Protein AF-A0A963E468-F1 (afdb_monomer)

Nearest PDB structures (foldseek):
  8b4h-assembly1_A  TM=4.607E-01  e=9.904E-02  Geobacillus stearothermophilus

pLDDT: mean 85.46, std 12.03, range [43.12, 97.88]

Secondary structure (DSSP, 8-state):
--HHHHHHTT--HHHHHHHHT--HHHHHHHHHHHHTT---GGGGSPPGGGGGHHHHHHHHHHS-TTS---HHHHHHHHHHHH---S-HHHHHHHHHHHSPPPP--------PPTTSS------

Structure (mmCIF, N/CA/C/O backbone):
data_AF-A0A963E468-F1
#
_entry.id   AF-A0A963E468-F1
#
loop_
_atom_site.group_PDB
_atom_site.id
_atom_site.type_symbol
_atom_site.label_atom_id
_atom_site.label_alt_id
_atom_site.label_comp_id
_atom_site.label_asym_id
_atom_site.label_entity_id
_atom_site.label_seq_id
_atom_site.pdbx_PDB_ins_code
_atom_site.Cartn_x
_atom_site.Cartn_y
_atom_site.Cartn_z
_atom_site.occupancy
_atom_site.B_iso_or_equiv
_atom_site.auth_seq_id
_atom_site.auth_comp_id
_atom_site.auth_asym_id
_atom_site.auth_atom_id
_atom_site.pdbx_PDB_model_num
ATOM 1 N N . MET A 1 1 ? -23.116 6.748 9.582 1.00 78.69 1 MET A N 1
ATOM 2 C CA . MET A 1 1 ? -22.447 6.645 10.905 1.00 78.69 1 MET A CA 1
ATOM 3 C C . MET A 1 1 ? -21.901 5.232 11.066 1.00 78.69 1 MET A C 1
ATOM 5 O O . MET A 1 1 ? -22.564 4.313 10.610 1.00 78.69 1 MET A O 1
ATOM 9 N N . THR A 1 2 ? -20.725 5.039 11.669 1.00 93.50 2 THR A N 1
ATOM 10 C CA . THR A 1 2 ? -20.126 3.704 11.891 1.00 93.50 2 THR A CA 1
ATOM 11 C C . THR A 1 2 ? -20.233 3.275 13.357 1.00 93.50 2 THR A C 1
ATOM 13 O O . THR A 1 2 ? -20.378 4.124 14.237 1.00 93.50 2 THR A O 1
ATOM 16 N N . ILE A 1 3 ? -20.111 1.967 13.632 1.00 93.81 3 ILE A N 1
ATOM 17 C CA . ILE A 1 3 ? -20.076 1.421 15.004 1.00 93.81 3 ILE A CA 1
ATOM 18 C C . ILE A 1 3 ? -18.995 2.124 15.838 1.00 93.81 3 ILE A C 1
ATOM 20 O O . ILE A 1 3 ? -19.284 2.606 16.929 1.00 93.81 3 ILE A O 1
ATOM 24 N N . THR A 1 4 ? -17.777 2.263 15.303 1.00 92.38 4 THR A N 1
ATOM 25 C CA . THR A 1 4 ? -16.650 2.912 15.993 1.00 92.38 4 THR A CA 1
ATOM 26 C C . THR A 1 4 ? -16.944 4.372 16.338 1.00 92.38 4 THR A C 1
ATOM 28 O O . THR A 1 4 ? -16.655 4.814 17.446 1.00 92.38 4 THR A O 1
ATOM 31 N N . SER A 1 5 ? -17.580 5.112 15.422 1.00 94.81 5 SER A N 1
ATOM 32 C CA . SER A 1 5 ? -17.965 6.50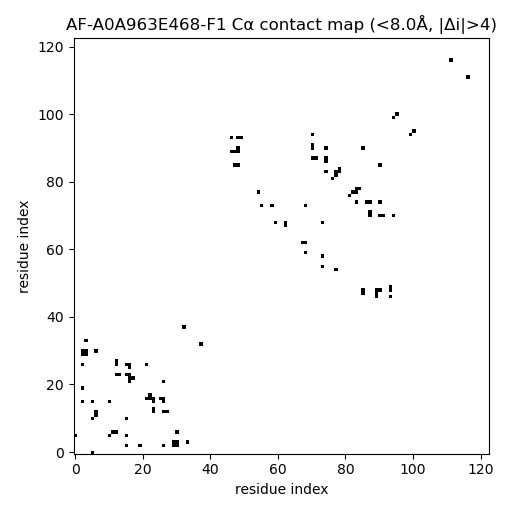8 15.663 1.00 94.81 5 SER A CA 1
ATOM 33 C C . SER A 1 5 ? -18.985 6.637 16.799 1.00 94.81 5 SER A C 1
ATOM 35 O O . SER A 1 5 ? -18.862 7.533 17.629 1.00 94.81 5 SER A O 1
ATOM 37 N N . LEU A 1 6 ? -19.968 5.735 16.877 1.00 95.62 6 LEU A N 1
ATOM 38 C CA . LEU A 1 6 ? -20.985 5.751 17.934 1.00 95.62 6 LEU A CA 1
ATOM 39 C C . LEU A 1 6 ? -20.442 5.270 19.287 1.00 95.62 6 LEU A C 1
ATOM 41 O O . LEU A 1 6 ? -20.841 5.796 20.323 1.00 95.62 6 LEU A O 1
ATOM 45 N N . ILE A 1 7 ? -19.498 4.322 19.283 1.00 93.56 7 ILE A N 1
ATOM 46 C CA . ILE A 1 7 ? -18.757 3.929 20.490 1.00 93.56 7 ILE A CA 1
ATOM 47 C C . ILE A 1 7 ? -17.989 5.133 21.046 1.00 93.56 7 ILE A C 1
ATOM 49 O O . ILE A 1 7 ? -18.089 5.410 22.238 1.00 93.56 7 ILE A O 1
ATOM 53 N N . GLY A 1 8 ? -17.278 5.879 20.191 1.00 92.62 8 GLY A N 1
ATOM 54 C CA . GLY A 1 8 ? -16.549 7.087 20.597 1.00 92.62 8 GLY A CA 1
ATOM 55 C C . GLY A 1 8 ? -17.451 8.194 21.157 1.00 92.62 8 GLY A C 1
ATOM 56 O O . GLY A 1 8 ? -17.008 8.990 21.975 1.00 92.62 8 GLY A O 1
ATOM 57 N N . LYS A 1 9 ? -18.733 8.208 20.772 1.00 94.69 9 LYS A N 1
ATOM 58 C CA . LYS A 1 9 ? -19.765 9.115 21.304 1.00 94.69 9 LYS A CA 1
ATOM 59 C C . LYS A 1 9 ? -20.422 8.620 22.602 1.00 94.69 9 LYS A C 1
ATOM 61 O O . LYS A 1 9 ? -21.340 9.267 23.092 1.00 94.69 9 LYS A O 1
ATOM 66 N N . GLY A 1 10 ? -20.005 7.474 23.145 1.00 93.88 10 GLY A N 1
ATOM 67 C CA . GLY A 1 10 ? -20.547 6.924 24.393 1.00 93.88 10 GLY A CA 1
ATOM 68 C C . GLY A 1 10 ? -21.921 6.254 24.265 1.00 93.88 10 GLY A C 1
ATOM 69 O O . GLY A 1 10 ? -22.566 5.985 25.277 1.00 93.88 10 GLY A O 1
ATOM 70 N N . CYS A 1 11 ? -22.395 5.958 23.050 1.00 95.69 11 CYS A N 1
ATOM 71 C CA . CYS A 1 11 ? -23.677 5.278 22.863 1.00 95.69 11 CYS A CA 1
ATOM 72 C C . CYS A 1 11 ? -23.648 3.844 23.430 1.00 95.69 11 CYS A C 1
ATOM 74 O O . CYS A 1 11 ? -22.653 3.126 23.309 1.00 95.69 11 CYS A O 1
ATOM 76 N N . SER A 1 1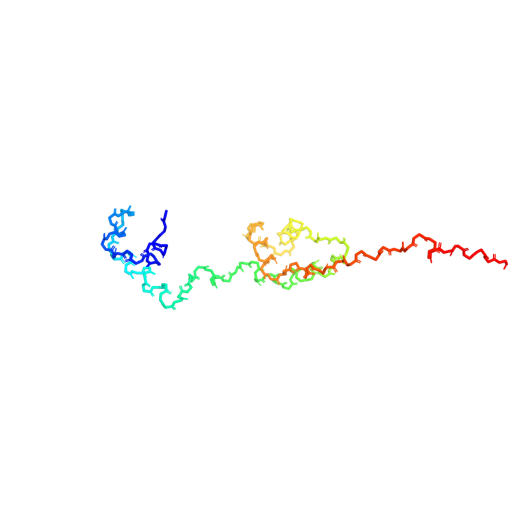2 ? -24.769 3.381 23.994 1.00 96.50 12 SER A N 1
ATOM 77 C CA . SER A 1 12 ? -24.881 2.001 24.485 1.00 96.50 12 SER A CA 1
ATOM 78 C C . SER A 1 12 ? -24.899 0.986 23.334 1.00 96.50 12 SER A C 1
ATOM 80 O O . SER A 1 12 ? -25.426 1.264 22.255 1.00 96.50 12 SER A O 1
ATOM 82 N N . ASN A 1 13 ? -24.384 -0.229 23.564 1.00 96.25 13 ASN A N 1
ATOM 83 C CA . ASN A 1 13 ? -24.317 -1.269 22.525 1.00 96.25 13 ASN A CA 1
ATOM 84 C C . ASN A 1 13 ? -25.700 -1.570 21.915 1.00 96.25 13 ASN A C 1
ATOM 86 O O . ASN A 1 13 ? -25.830 -1.692 20.699 1.00 96.25 13 ASN A O 1
ATOM 90 N N . ARG A 1 14 ? -26.742 -1.625 22.755 1.00 97.06 14 ARG A N 1
ATOM 91 C CA . ARG A 1 14 ? -28.134 -1.852 22.342 1.00 97.06 14 ARG A CA 1
ATOM 92 C C . ARG A 1 14 ? -28.685 -0.715 21.480 1.00 97.06 14 ARG A C 1
ATOM 94 O O . ARG A 1 14 ? -29.418 -0.973 20.529 1.00 97.06 14 ARG A O 1
ATOM 101 N N . HIS A 1 15 ? -28.340 0.535 21.798 1.00 97.25 15 HIS A N 1
ATOM 102 C CA . HIS A 1 15 ? -28.725 1.688 20.984 1.00 97.25 15 HIS A CA 1
ATOM 103 C C . HIS A 1 15 ? -28.050 1.638 19.608 1.00 97.25 15 HIS A C 1
ATOM 105 O O . HIS A 1 15 ? -28.729 1.775 18.596 1.00 97.25 15 HIS A O 1
ATOM 111 N N . ILE A 1 16 ? -26.744 1.354 19.563 1.00 97.44 16 ILE A N 1
ATOM 112 C CA . ILE A 1 16 ? -25.981 1.208 18.312 1.00 97.44 16 ILE A CA 1
ATOM 113 C C . ILE A 1 16 ? -26.561 0.088 17.441 1.00 97.44 16 ILE A C 1
ATOM 115 O O . ILE A 1 16 ? -26.760 0.285 16.245 1.00 97.44 16 ILE A O 1
ATOM 119 N N . ALA A 1 17 ? -26.862 -1.065 18.044 1.00 97.88 17 ALA A N 1
ATOM 120 C CA . ALA A 1 17 ? -27.438 -2.220 17.362 1.00 97.88 17 ALA A CA 1
ATOM 121 C C . ALA A 1 17 ? -28.768 -1.873 16.676 1.00 97.88 17 ALA A C 1
ATOM 123 O O . ALA A 1 17 ? -28.939 -2.133 15.488 1.00 97.88 17 ALA A O 1
ATOM 124 N N . ARG A 1 18 ? -29.677 -1.194 17.390 1.00 97.56 18 ARG A N 1
ATOM 125 C CA . ARG A 1 18 ? -30.954 -0.729 16.825 1.00 97.56 18 ARG A CA 1
ATOM 126 C C . ARG A 1 18 ? -30.766 0.343 15.756 1.00 97.56 18 ARG A C 1
ATOM 128 O O . ARG A 1 18 ? -31.411 0.276 14.719 1.00 97.56 18 ARG A O 1
ATOM 135 N N . LEU A 1 19 ? -29.889 1.318 15.988 1.00 97.25 19 LEU A N 1
ATOM 136 C CA . LEU A 1 19 ? -29.673 2.417 15.048 1.00 97.25 19 LEU A CA 1
ATOM 137 C C . LEU A 1 19 ? -29.106 1.926 13.710 1.00 97.25 19 LEU A C 1
ATOM 139 O O . LEU A 1 19 ? -29.500 2.419 12.660 1.00 97.25 19 LEU A O 1
ATOM 143 N N . LEU A 1 20 ? -28.188 0.957 13.749 1.00 97.00 20 LEU A N 1
ATOM 144 C CA . LEU A 1 20 ? -27.533 0.409 12.560 1.00 97.00 20 LEU A CA 1
ATOM 145 C C . LEU A 1 20 ? -28.199 -0.866 12.026 1.00 97.00 20 LEU A C 1
ATOM 147 O O . LEU A 1 20 ? -27.705 -1.421 11.051 1.00 97.00 20 LEU A O 1
ATOM 151 N N . GLN A 1 21 ? -29.288 -1.325 12.655 1.00 97.31 21 GLN A N 1
ATOM 152 C CA . GLN A 1 21 ? -30.000 -2.561 12.302 1.00 97.31 21 GLN A CA 1
ATOM 153 C C . GLN A 1 21 ? -29.069 -3.788 12.251 1.00 97.31 21 GLN A C 1
ATOM 155 O O . GLN A 1 21 ? -29.137 -4.622 11.353 1.00 97.31 21 GLN A O 1
ATOM 160 N N . VAL A 1 22 ? -28.176 -3.896 13.238 1.00 97.19 22 VAL A N 1
ATOM 161 C CA . VAL A 1 22 ? -27.260 -5.032 13.420 1.00 97.19 22 VAL A CA 1
ATOM 162 C C . VAL A 1 22 ? -27.512 -5.706 14.762 1.00 97.19 22 VAL A C 1
ATOM 164 O O . VAL A 1 22 ? -28.144 -5.145 15.655 1.00 97.19 22 VAL A O 1
ATOM 167 N N . THR A 1 23 ? -26.977 -6.910 14.947 1.00 97.88 23 THR A N 1
ATOM 168 C CA . THR A 1 23 ? -27.064 -7.584 16.247 1.00 97.88 23 THR A CA 1
ATOM 169 C C . THR A 1 23 ? -26.173 -6.907 17.290 1.00 97.88 23 THR A C 1
ATOM 171 O O . THR A 1 23 ? -25.119 -6.344 16.980 1.00 97.88 23 THR A O 1
ATOM 174 N N . GLU A 1 24 ? -26.542 -7.014 18.567 1.00 96.69 24 GLU A N 1
ATOM 175 C CA . GLU A 1 24 ? -25.690 -6.534 19.660 1.00 96.69 24 GLU A CA 1
ATOM 176 C C . GLU A 1 24 ? -24.335 -7.265 19.703 1.00 96.69 24 GLU A C 1
ATOM 178 O O . GLU A 1 24 ? -23.310 -6.654 20.012 1.00 96.69 24 GLU A O 1
ATOM 183 N N . GLY A 1 25 ? -24.305 -8.548 19.321 1.00 97.44 25 GLY A N 1
ATOM 184 C CA . GLY A 1 25 ? -23.076 -9.334 19.193 1.00 97.44 25 GLY A CA 1
ATOM 185 C C . GLY A 1 25 ? -22.081 -8.709 18.213 1.00 97.44 25 GLY A C 1
ATOM 186 O O . GLY A 1 25 ? -20.900 -8.584 18.539 1.00 97.44 25 GLY A O 1
ATOM 187 N N . THR A 1 26 ? -22.563 -8.216 17.068 1.00 96.38 26 THR A N 1
ATOM 188 C CA . THR A 1 26 ? -21.757 -7.467 16.089 1.00 96.38 26 THR A CA 1
ATOM 189 C C . THR A 1 26 ? -21.123 -6.228 16.725 1.00 96.38 26 THR A C 1
ATOM 191 O O . THR A 1 26 ? -19.921 -5.997 16.587 1.00 96.38 26 THR A O 1
ATOM 194 N N . VAL A 1 27 ? -21.895 -5.450 17.491 1.00 97.00 27 VAL A N 1
ATOM 195 C CA . VAL A 1 27 ? -21.384 -4.250 18.175 1.00 97.00 27 VAL A CA 1
ATOM 196 C C . VAL A 1 27 ? -20.327 -4.615 19.221 1.00 97.00 27 VAL A C 1
ATOM 198 O O . VAL A 1 27 ? -19.266 -3.990 19.267 1.00 97.00 27 VAL A O 1
ATOM 201 N N . ARG A 1 28 ? -20.568 -5.659 20.027 1.00 96.00 28 ARG A N 1
ATOM 202 C CA . ARG A 1 28 ? -19.606 -6.153 21.030 1.00 96.00 28 ARG A CA 1
ATOM 203 C C . ARG A 1 28 ? -18.308 -6.635 20.386 1.00 96.00 28 ARG A C 1
ATOM 205 O O . ARG A 1 28 ? -17.234 -6.306 20.886 1.00 96.00 28 ARG A O 1
ATOM 212 N N . TYR A 1 29 ? -18.401 -7.356 19.269 1.00 94.44 29 TYR A N 1
ATOM 213 C CA . TYR A 1 29 ? -17.247 -7.804 18.492 1.00 94.44 29 TYR A CA 1
ATOM 214 C C . TYR A 1 29 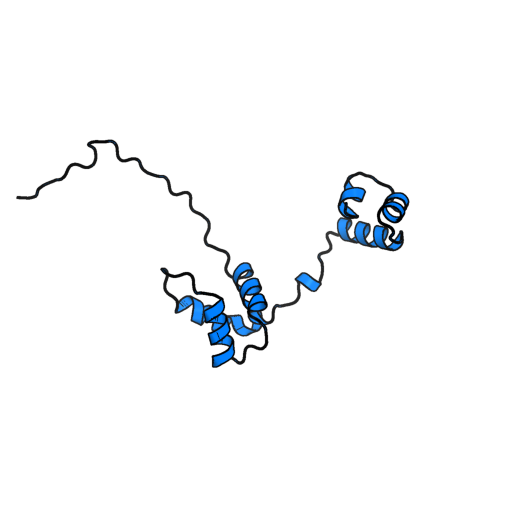? -16.379 -6.621 18.039 1.00 94.44 29 TYR A C 1
ATOM 216 O O . TYR A 1 29 ? -15.183 -6.588 18.330 1.00 94.44 29 TYR A O 1
ATOM 224 N N . HIS A 1 30 ? -16.980 -5.612 17.400 1.00 92.75 30 HIS A N 1
ATOM 225 C CA . HIS A 1 30 ? -16.248 -4.433 16.927 1.00 92.75 30 HIS A CA 1
ATOM 226 C C . HIS A 1 30 ? -15.683 -3.578 18.064 1.00 92.75 30 HIS A C 1
ATOM 228 O O . HIS A 1 30 ? -14.581 -3.043 17.933 1.00 92.75 30 HIS A O 1
ATOM 234 N N . ARG A 1 31 ? -16.394 -3.476 19.194 1.00 93.12 31 ARG A N 1
ATOM 235 C CA . ARG A 1 31 ? -15.907 -2.769 20.383 1.00 93.12 31 ARG A CA 1
ATOM 236 C C . ARG A 1 31 ? -14.668 -3.441 20.960 1.00 93.12 31 ARG A C 1
ATOM 238 O O . ARG A 1 31 ? -13.663 -2.769 21.161 1.00 93.12 31 ARG A O 1
ATOM 245 N N . ARG A 1 32 ? -14.725 -4.760 21.164 1.00 93.62 32 ARG A N 1
ATOM 246 C CA . ARG A 1 32 ? -13.591 -5.553 21.650 1.00 93.62 32 ARG A CA 1
ATOM 247 C C . ARG A 1 32 ? -12.379 -5.404 20.727 1.00 93.62 32 ARG A C 1
ATOM 249 O O . ARG A 1 32 ? -11.309 -5.041 21.190 1.00 93.62 32 ARG A O 1
ATOM 256 N N . ARG A 1 33 ? -12.576 -5.571 19.417 1.00 91.06 33 ARG A N 1
ATOM 257 C CA . ARG A 1 33 ? -11.512 -5.449 18.404 1.00 91.06 33 ARG A CA 1
ATOM 258 C C . ARG A 1 33 ? -10.883 -4.055 18.353 1.00 91.06 33 ARG A C 1
ATOM 260 O O . ARG A 1 33 ? -9.679 -3.948 18.161 1.00 91.06 33 ARG A O 1
ATOM 267 N N . THR A 1 34 ? -11.683 -3.003 18.540 1.00 88.19 34 THR A N 1
ATOM 268 C CA . THR A 1 34 ? -11.181 -1.620 18.625 1.00 88.19 34 THR A CA 1
ATOM 269 C C . THR A 1 34 ? -10.306 -1.422 19.865 1.00 88.19 34 THR A C 1
ATOM 271 O O . THR A 1 34 ? -9.236 -0.837 19.751 1.00 88.19 34 THR A O 1
ATOM 274 N N . VAL A 1 35 ? -10.732 -1.928 21.030 1.00 87.88 35 VAL A N 1
ATOM 275 C CA . VAL A 1 35 ? -9.960 -1.842 22.287 1.00 87.88 35 VAL A CA 1
ATOM 276 C C . VAL A 1 35 ? -8.655 -2.630 22.197 1.00 87.88 35 VAL A C 1
ATOM 278 O O . VAL A 1 35 ? -7.615 -2.141 22.615 1.00 87.88 35 VAL A O 1
ATOM 281 N N . GLU A 1 36 ? -8.696 -3.820 21.603 1.00 90.12 36 GLU A N 1
ATOM 282 C CA . GLU A 1 36 ? -7.516 -4.662 21.372 1.00 90.12 36 GLU A CA 1
ATOM 283 C C . GLU A 1 36 ? -6.573 -4.093 20.290 1.00 90.12 36 GLU A C 1
ATOM 285 O O . GLU A 1 36 ? -5.540 -4.694 20.010 1.00 90.12 36 GLU A O 1
ATOM 290 N N . GLY A 1 37 ? -6.929 -2.979 19.628 1.00 85.75 37 GLY A N 1
ATOM 291 C CA . GLY A 1 37 ? -6.159 -2.419 18.510 1.00 85.75 37 GLY A CA 1
ATOM 292 C C . GLY A 1 37 ? -5.988 -3.403 17.348 1.00 85.75 37 GLY A C 1
ATOM 293 O O . GLY A 1 37 ? -5.051 -3.304 16.557 1.00 85.75 37 GLY A O 1
ATOM 294 N N . ALA A 1 38 ? -6.862 -4.402 17.265 1.00 82.62 38 ALA A N 1
ATOM 295 C CA . ALA A 1 38 ? -6.587 -5.594 16.499 1.00 82.62 38 ALA A CA 1
ATOM 296 C C . ALA A 1 38 ? -6.840 -5.325 15.006 1.00 82.62 38 ALA A C 1
ATOM 298 O O . ALA A 1 38 ? -7.972 -5.087 14.573 1.00 82.62 38 ALA A O 1
ATOM 299 N N . ALA A 1 39 ? -5.772 -5.372 14.208 1.00 77.06 39 ALA A N 1
ATOM 300 C CA . ALA A 1 39 ? -5.816 -5.095 12.774 1.00 77.06 39 ALA A CA 1
ATOM 301 C C . ALA A 1 39 ? -6.673 -6.122 12.008 1.00 77.06 39 ALA A C 1
ATOM 303 O O . ALA A 1 39 ? -6.900 -7.248 12.468 1.00 77.06 39 ALA A O 1
ATOM 304 N N . ASP A 1 40 ? -7.187 -5.739 10.836 1.00 78.88 40 ASP A N 1
ATOM 305 C CA . ASP A 1 40 ? -7.813 -6.684 9.905 1.00 78.88 40 ASP A CA 1
ATOM 306 C C . ASP A 1 40 ? -6.729 -7.574 9.277 1.00 78.88 40 ASP A C 1
ATOM 308 O O . ASP A 1 40 ? -5.839 -7.086 8.576 1.00 78.88 40 ASP A O 1
ATOM 312 N N . GLY A 1 41 ? -6.816 -8.885 9.517 1.00 75.69 41 GLY A N 1
ATOM 313 C CA . GLY A 1 41 ? -5.873 -9.873 8.990 1.00 75.69 41 GLY A CA 1
ATOM 314 C C . GLY A 1 41 ? -5.845 -9.928 7.461 1.00 75.69 41 GLY A C 1
ATOM 315 O O . GLY A 1 41 ? -4.820 -10.281 6.885 1.00 75.69 41 GLY A O 1
ATOM 316 N N . ARG A 1 42 ? -6.913 -9.488 6.779 1.00 76.62 42 ARG A N 1
ATOM 317 C CA . ARG A 1 42 ? -6.918 -9.377 5.309 1.00 76.62 42 ARG A CA 1
ATOM 318 C C . ARG A 1 42 ? -5.876 -8.384 4.794 1.00 76.62 42 ARG A C 1
ATOM 320 O O . ARG A 1 42 ? -5.341 -8.574 3.709 1.00 76.62 42 ARG A O 1
ATOM 327 N N . GLY A 1 43 ? -5.557 -7.348 5.574 1.00 68.81 43 GLY A N 1
ATOM 328 C CA . GLY A 1 43 ? -4.519 -6.370 5.232 1.00 68.81 43 GLY A CA 1
ATOM 329 C C . GLY A 1 43 ? -3.086 -6.895 5.392 1.00 68.81 43 GLY A C 1
ATOM 330 O O . GLY A 1 43 ? -2.153 -6.278 4.874 1.00 68.81 43 GLY A O 1
ATOM 331 N N . GLN A 1 44 ? -2.916 -8.022 6.090 1.00 71.25 44 GLN A N 1
ATOM 332 C CA . GLN A 1 44 ? -1.624 -8.667 6.337 1.00 71.25 44 GLN A CA 1
ATOM 333 C C . GLN A 1 44 ? -1.289 -9.749 5.306 1.00 71.25 44 GLN A C 1
ATOM 335 O O . GLN A 1 44 ? -0.177 -10.269 5.319 1.00 71.25 44 GLN A O 1
ATOM 340 N N . GLN A 1 45 ? -2.214 -10.088 4.402 1.00 82.62 45 GLN A N 1
ATOM 341 C CA . GLN A 1 45 ? -1.901 -11.029 3.331 1.00 82.62 45 GLN A CA 1
ATOM 342 C C . GLN A 1 45 ? -0.806 -10.463 2.429 1.00 82.62 45 GLN A C 1
ATOM 344 O O . GLN A 1 45 ? -0.855 -9.302 2.005 1.00 82.62 45 GLN A O 1
ATOM 349 N N . MET A 1 46 ? 0.183 -11.307 2.141 1.00 84.00 46 MET A N 1
ATOM 350 C CA . MET A 1 46 ? 1.264 -10.961 1.236 1.00 84.00 46 MET A CA 1
ATOM 351 C C . MET A 1 46 ? 0.685 -10.771 -0.175 1.00 84.00 46 MET A C 1
ATOM 353 O O . MET A 1 46 ? 0.005 -11.666 -0.680 1.00 84.00 46 MET A O 1
ATOM 357 N N . PRO A 1 47 ? 0.887 -9.605 -0.812 1.00 88.44 47 PRO A N 1
ATOM 358 C CA . PRO A 1 47 ? 0.393 -9.387 -2.162 1.00 88.44 47 PRO A CA 1
ATOM 359 C C . PRO A 1 47 ? 1.160 -10.279 -3.140 1.00 88.44 47 PRO A C 1
ATOM 361 O O . PRO A 1 47 ? 2.361 -10.464 -2.983 1.00 88.44 47 PRO A O 1
ATOM 364 N N . VAL A 1 48 ? 0.488 -10.763 -4.187 1.00 92.94 48 VAL A N 1
ATOM 365 C CA . VAL A 1 48 ? 1.103 -11.601 -5.237 1.00 92.94 48 VAL A CA 1
ATOM 366 C C . VAL A 1 48 ? 2.355 -10.938 -5.822 1.00 92.94 48 VAL A C 1
ATOM 368 O O . VAL A 1 48 ? 3.384 -11.586 -5.964 1.00 92.94 48 VAL A O 1
ATOM 371 N N . ALA A 1 49 ? 2.304 -9.623 -6.057 1.00 92.62 49 ALA A N 1
ATOM 372 C CA . ALA A 1 49 ? 3.436 -8.826 -6.535 1.00 92.62 49 ALA A CA 1
ATOM 373 C C . ALA A 1 49 ? 4.684 -8.891 -5.636 1.00 92.62 49 ALA A C 1
ATOM 375 O O . ALA A 1 49 ? 5.785 -8.694 -6.133 1.00 92.62 49 ALA A O 1
ATOM 376 N N . ALA A 1 50 ? 4.546 -9.193 -4.338 1.00 92.50 50 ALA A N 1
ATOM 377 C CA . ALA A 1 50 ? 5.703 -9.345 -3.458 1.00 92.50 50 ALA A CA 1
ATOM 378 C C . ALA A 1 50 ? 6.575 -10.550 -3.826 1.00 92.50 50 ALA A C 1
ATOM 380 O O . ALA A 1 50 ? 7.778 -10.495 -3.598 1.00 92.50 50 ALA A O 1
ATOM 381 N N . GLY A 1 51 ? 5.999 -11.599 -4.424 1.00 94.38 51 GLY A N 1
ATOM 382 C CA . GLY A 1 51 ? 6.767 -12.734 -4.945 1.00 94.38 51 GLY A CA 1
ATOM 383 C C . GLY A 1 51 ? 7.633 -12.383 -6.159 1.00 94.38 51 GLY A C 1
ATOM 384 O O . GLY A 1 51 ? 8.544 -13.128 -6.482 1.00 94.38 51 GLY A O 1
ATOM 385 N N . PHE A 1 52 ? 7.384 -11.234 -6.793 1.00 94.50 52 PHE A N 1
ATOM 386 C CA . PHE A 1 52 ? 8.093 -10.744 -7.980 1.00 94.50 52 PHE A CA 1
ATOM 387 C C . PHE A 1 52 ? 8.985 -9.540 -7.653 1.00 94.50 52 PHE A C 1
ATOM 389 O O . PHE A 1 52 ? 9.321 -8.752 -8.534 1.00 94.50 52 PHE A O 1
ATOM 396 N N . ARG A 1 53 ? 9.334 -9.351 -6.372 1.00 92.12 53 ARG A N 1
ATOM 397 C CA . ARG A 1 53 ? 10.052 -8.162 -5.900 1.00 92.12 53 ARG A CA 1
ATOM 398 C C . ARG A 1 53 ? 11.368 -7.936 -6.642 1.00 92.12 53 ARG A C 1
ATOM 400 O O . ARG A 1 53 ? 11.614 -6.815 -7.056 1.00 92.12 53 ARG A O 1
ATOM 407 N N . GLU A 1 54 ? 12.154 -8.985 -6.843 1.00 92.62 54 GLU A N 1
ATOM 408 C CA . GLU A 1 54 ? 13.452 -8.898 -7.522 1.00 92.62 54 GLU A CA 1
ATOM 409 C C . GLU A 1 54 ? 13.318 -8.399 -8.970 1.00 92.62 54 GLU A C 1
ATOM 411 O O . GLU A 1 54 ? 13.998 -7.458 -9.365 1.00 92.62 54 GLU A O 1
ATOM 416 N N . ALA A 1 55 ? 12.365 -8.946 -9.731 1.00 92.12 55 ALA A N 1
ATOM 417 C CA . ALA A 1 55 ? 12.070 -8.495 -11.092 1.00 92.12 55 ALA A CA 1
ATOM 418 C C . ALA A 1 55 ? 11.581 -7.035 -11.122 1.00 92.12 55 ALA A C 1
ATOM 420 O O . ALA A 1 55 ? 11.975 -6.254 -11.985 1.00 92.12 55 ALA A O 1
ATOM 421 N N . ILE A 1 56 ? 10.740 -6.650 -10.155 1.00 90.88 56 ILE A N 1
ATOM 422 C CA . ILE A 1 56 ? 10.251 -5.273 -10.017 1.00 90.88 56 ILE A CA 1
ATOM 423 C C . ILE A 1 56 ? 11.402 -4.312 -9.697 1.00 90.88 56 ILE A C 1
ATOM 425 O O . ILE A 1 56 ? 11.466 -3.253 -10.310 1.00 90.88 56 ILE A O 1
ATOM 429 N N . ASP A 1 57 ? 12.297 -4.661 -8.769 1.00 89.75 57 ASP A N 1
ATOM 430 C CA . ASP A 1 57 ? 13.469 -3.842 -8.432 1.00 89.75 57 ASP A CA 1
ATOM 431 C C . ASP A 1 57 ? 14.367 -3.662 -9.662 1.00 89.75 57 ASP A C 1
ATOM 433 O O . ASP A 1 57 ? 14.655 -2.528 -10.034 1.00 89.75 57 ASP A O 1
ATOM 437 N N . ALA A 1 58 ? 14.704 -4.752 -10.360 1.00 88.75 58 ALA A N 1
ATOM 438 C CA . ALA A 1 58 ? 15.534 -4.706 -11.563 1.00 88.75 58 ALA A CA 1
ATOM 439 C C . ALA A 1 58 ? 14.922 -3.825 -12.668 1.00 88.75 58 ALA A C 1
ATOM 441 O O . ALA A 1 58 ? 15.620 -3.029 -13.297 1.00 88.75 58 ALA A O 1
ATOM 442 N N . TYR A 1 59 ? 13.606 -3.918 -12.883 1.00 87.75 59 TYR A N 1
ATOM 443 C CA . TYR A 1 59 ? 12.902 -3.071 -13.847 1.00 87.75 59 TYR A CA 1
ATOM 444 C C . TYR A 1 59 ? 12.924 -1.591 -13.443 1.00 87.75 59 TYR A C 1
ATOM 446 O O . TYR A 1 59 ? 13.130 -0.714 -14.283 1.00 87.75 59 TYR A O 1
ATOM 454 N N . LEU A 1 60 ? 12.703 -1.298 -12.158 1.00 82.88 60 LEU A N 1
ATOM 455 C CA . LEU A 1 60 ? 12.701 0.070 -11.640 1.00 82.88 60 LEU A CA 1
ATOM 456 C C . LEU A 1 60 ? 14.102 0.694 -11.637 1.00 82.88 60 LEU A C 1
ATOM 458 O O . LEU A 1 60 ? 14.210 1.888 -11.886 1.00 82.88 60 LEU A O 1
ATOM 462 N N . GLU A 1 61 ? 15.155 -0.088 -11.396 1.00 81.88 61 GLU A N 1
ATOM 463 C CA . GLU A 1 61 ? 16.552 0.359 -11.481 1.00 81.88 61 GLU A CA 1
ATOM 464 C C . GLU A 1 61 ? 16.993 0.608 -12.931 1.00 81.88 61 GLU A C 1
ATOM 466 O O . GLU A 1 61 ? 17.751 1.541 -13.197 1.00 81.88 61 GLU A O 1
ATOM 471 N N . ALA A 1 62 ? 16.485 -0.182 -13.883 1.00 81.25 62 ALA A N 1
ATOM 472 C CA . ALA A 1 62 ? 16.734 0.025 -15.309 1.00 81.25 62 ALA A CA 1
ATOM 473 C C . ALA A 1 62 ? 16.040 1.289 -15.863 1.00 81.25 62 ALA A C 1
ATOM 475 O O . ALA A 1 62 ? 16.513 1.889 -16.832 1.00 81.25 62 ALA A O 1
ATOM 476 N N . GLY A 1 63 ? 14.927 1.715 -15.255 1.00 70.25 63 GLY A N 1
ATOM 477 C CA . GLY A 1 63 ? 14.252 2.977 -15.562 1.00 70.25 63 GLY A CA 1
ATOM 478 C C . GLY A 1 63 ? 14.949 4.166 -14.890 1.00 70.25 63 GLY A C 1
ATOM 479 O O . GLY A 1 63 ? 14.820 4.365 -13.689 1.00 70.25 63 GLY A O 1
ATOM 480 N N . SER A 1 64 ? 15.685 4.975 -15.655 1.00 51.78 64 SER A N 1
ATOM 481 C CA . SER A 1 64 ? 16.502 6.083 -15.126 1.00 51.78 64 SER A CA 1
ATOM 482 C C . SER A 1 64 ? 15.732 7.140 -14.305 1.00 51.78 64 SER A C 1
ATOM 484 O O . SER A 1 64 ? 14.525 7.332 -14.458 1.00 51.78 64 SER A O 1
ATOM 486 N N . GLU A 1 65 ? 16.481 7.903 -13.491 1.00 52.72 65 GLU A N 1
ATOM 487 C CA . GLU A 1 65 ? 16.058 8.953 -12.535 1.00 52.72 65 GLU A CA 1
ATOM 488 C C . GLU A 1 65 ? 15.085 10.041 -13.062 1.00 52.72 65 GLU A C 1
ATOM 490 O O . GLU A 1 65 ? 14.596 10.862 -12.280 1.00 52.72 65 GLU A O 1
ATOM 495 N N . ALA A 1 66 ? 14.791 10.085 -14.366 1.00 45.62 66 ALA A N 1
ATOM 496 C CA . ALA A 1 66 ? 14.061 11.171 -15.022 1.00 45.62 66 ALA A CA 1
ATOM 497 C C . ALA A 1 66 ? 12.603 10.853 -15.407 1.00 45.62 66 ALA A C 1
ATOM 499 O O . ALA A 1 66 ? 11.835 11.788 -15.648 1.00 45.62 66 ALA A O 1
ATOM 500 N N . VAL A 1 67 ? 12.185 9.582 -15.455 1.00 43.12 67 VAL A N 1
ATOM 501 C CA . VAL A 1 67 ? 10.813 9.205 -15.840 1.00 43.12 67 VAL A CA 1
ATOM 502 C C . VAL A 1 67 ? 10.220 8.301 -14.765 1.00 43.12 67 VAL A C 1
ATOM 504 O O . VAL A 1 67 ? 10.799 7.259 -14.476 1.00 43.12 67 VAL A O 1
ATOM 507 N N . PRO A 1 68 ? 9.070 8.645 -14.150 1.00 53.28 68 PRO A N 1
ATOM 508 C CA . PRO A 1 68 ? 8.408 7.708 -13.256 1.00 53.28 68 PRO A CA 1
ATOM 509 C C . PRO A 1 68 ? 8.050 6.460 -14.063 1.00 53.28 68 PRO A C 1
ATOM 511 O O . PRO A 1 68 ? 7.220 6.539 -14.969 1.00 53.28 68 PRO A O 1
ATOM 514 N N . ALA A 1 69 ? 8.693 5.332 -13.745 1.00 65.31 69 ALA A N 1
ATOM 515 C CA . ALA A 1 69 ? 8.424 4.052 -14.379 1.00 65.31 69 ALA A CA 1
ATOM 516 C C . ALA A 1 69 ? 6.911 3.806 -14.373 1.00 65.31 69 ALA A C 1
ATOM 518 O O . ALA A 1 69 ? 6.260 3.756 -13.321 1.00 65.31 69 ALA A O 1
ATOM 519 N N . ASN A 1 70 ? 6.328 3.748 -15.566 1.00 83.50 70 ASN A N 1
ATOM 520 C CA . ASN A 1 70 ? 4.899 3.581 -15.715 1.00 83.50 70 ASN A CA 1
ATOM 521 C C . ASN A 1 70 ? 4.523 2.187 -15.204 1.00 83.50 70 ASN A C 1
ATOM 523 O O . ASN A 1 70 ? 4.942 1.167 -15.744 1.00 83.50 70 ASN A O 1
ATOM 527 N N . VAL A 1 71 ? 3.703 2.136 -14.154 1.00 88.50 71 VAL A N 1
ATOM 528 C CA . VAL A 1 71 ? 3.302 0.869 -13.525 1.00 88.50 71 VAL A CA 1
ATOM 529 C C . VAL A 1 71 ? 2.512 -0.028 -14.490 1.00 88.50 71 VAL A C 1
ATOM 531 O O . VAL A 1 71 ? 2.480 -1.242 -14.300 1.00 88.50 71 VAL A O 1
ATOM 534 N N . ALA A 1 72 ? 1.869 0.543 -15.514 1.00 92.19 72 ALA A N 1
ATOM 535 C CA . ALA A 1 72 ? 1.222 -0.241 -16.563 1.00 92.19 72 ALA A CA 1
ATOM 536 C C . ALA A 1 72 ? 2.244 -0.985 -17.434 1.00 92.19 72 ALA A C 1
ATOM 538 O O . ALA A 1 72 ? 2.044 -2.163 -17.714 1.00 92.19 72 ALA A O 1
ATOM 539 N N . ASP A 1 73 ? 3.356 -0.334 -17.777 1.00 91.69 73 ASP A N 1
ATOM 540 C CA . ASP A 1 73 ? 4.420 -0.933 -18.588 1.00 91.69 73 ASP A CA 1
ATOM 541 C C . ASP A 1 73 ? 5.173 -2.002 -17.7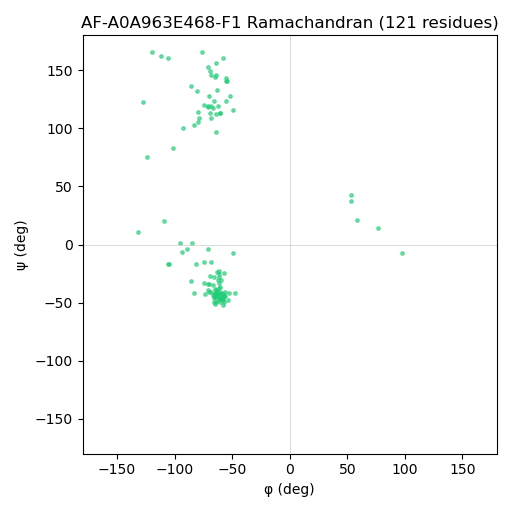86 1.00 91.69 73 ASP A C 1
ATOM 543 O O . ASP A 1 73 ? 5.418 -3.094 -18.294 1.00 91.69 73 ASP A O 1
ATOM 547 N N . LEU A 1 74 ? 5.410 -1.751 -16.491 1.00 91.50 74 LEU A N 1
ATOM 548 C CA . LEU A 1 74 ? 5.907 -2.767 -15.557 1.00 91.50 74 LEU A CA 1
ATOM 549 C C . LEU A 1 74 ? 4.979 -3.991 -15.508 1.00 91.50 74 LEU A C 1
ATOM 551 O O . LEU A 1 74 ? 5.450 -5.122 -15.510 1.00 91.50 74 LEU A O 1
ATOM 555 N N . HIS A 1 75 ? 3.658 -3.789 -15.442 1.00 94.56 75 HIS A N 1
ATOM 556 C CA . HIS A 1 75 ? 2.705 -4.905 -15.425 1.00 94.56 75 HIS A CA 1
ATOM 557 C C . HIS A 1 75 ? 2.733 -5.696 -16.735 1.00 94.56 75 HIS A C 1
ATOM 559 O O . HIS A 1 75 ? 2.755 -6.921 -16.679 1.00 94.56 75 HIS A O 1
ATOM 565 N N . ALA A 1 76 ? 2.772 -5.020 -17.884 1.00 94.44 76 ALA A N 1
ATOM 566 C CA . ALA A 1 76 ? 2.867 -5.679 -19.183 1.00 94.44 76 ALA A CA 1
ATOM 567 C C . ALA A 1 76 ? 4.153 -6.512 -19.304 1.00 94.44 76 ALA A C 1
ATOM 569 O O . ALA A 1 76 ? 4.092 -7.671 -19.706 1.00 94.44 76 ALA A O 1
ATOM 570 N N . TRP A 1 77 ? 5.291 -5.957 -18.880 1.00 94.06 77 TRP A N 1
ATOM 571 C CA . TRP A 1 77 ? 6.575 -6.658 -18.847 1.00 94.06 77 TRP A CA 1
ATOM 572 C C . TRP A 1 77 ? 6.568 -7.857 -17.885 1.00 94.06 77 TRP A C 1
ATOM 574 O O . TRP A 1 77 ? 6.988 -8.945 -18.262 1.00 94.06 77 TRP A O 1
ATOM 584 N N . LEU A 1 78 ? 6.001 -7.710 -16.681 1.00 94.81 78 LEU A N 1
ATOM 585 C CA . LEU A 1 78 ? 5.852 -8.813 -15.721 1.00 94.81 78 LEU A CA 1
ATOM 586 C C . LEU A 1 78 ? 4.989 -9.963 -16.265 1.00 94.81 78 LEU A C 1
ATOM 588 O O . LEU A 1 78 ? 5.252 -11.125 -15.969 1.00 94.81 78 LEU A O 1
ATOM 592 N N . VAL A 1 79 ? 3.939 -9.653 -17.029 1.00 96.38 79 VAL A N 1
ATOM 593 C CA . VAL A 1 79 ? 3.106 -10.680 -17.672 1.00 96.38 79 VAL A CA 1
ATOM 594 C C . VAL A 1 79 ? 3.869 -11.372 -18.799 1.00 96.38 79 VAL A C 1
ATOM 596 O O . VAL A 1 79 ? 3.760 -12.585 -18.923 1.00 96.38 79 VAL A O 1
ATOM 599 N N . ALA A 1 80 ? 4.629 -10.621 -19.597 1.00 95.12 80 ALA A N 1
ATOM 600 C CA . ALA A 1 80 ? 5.348 -11.154 -20.751 1.00 95.12 80 ALA A CA 1
ATOM 601 C C . ALA A 1 80 ? 6.577 -11.999 -20.372 1.00 95.12 80 ALA A C 1
ATOM 603 O O . ALA A 1 80 ? 6.781 -13.053 -20.961 1.00 95.12 80 ALA A O 1
ATOM 604 N N . GLU A 1 81 ? 7.370 -11.555 -19.393 1.00 95.00 81 GLU A N 1
ATOM 605 C CA . GLU A 1 81 ? 8.685 -12.146 -19.084 1.00 95.00 81 GLU A CA 1
ATOM 606 C C . GLU A 1 81 ? 8.694 -13.018 -17.819 1.00 95.00 81 GLU A C 1
ATOM 608 O O . GLU A 1 81 ? 9.624 -13.792 -17.600 1.00 95.00 81 GLU A O 1
ATOM 613 N N . HIS A 1 82 ? 7.682 -12.887 -16.954 1.00 93.62 82 HIS A N 1
ATOM 614 C CA . HIS A 1 82 ? 7.663 -13.530 -15.634 1.00 93.62 82 HIS A CA 1
ATOM 615 C C . HIS A 1 82 ? 6.353 -14.268 -15.316 1.00 93.62 82 HIS A C 1
ATOM 617 O O . HIS A 1 82 ? 6.142 -14.644 -14.165 1.00 93.62 82 HIS A O 1
ATOM 623 N N . ASP A 1 83 ? 5.457 -14.468 -16.288 1.00 95.69 83 ASP A N 1
ATOM 624 C CA . ASP A 1 83 ? 4.178 -15.176 -16.100 1.00 95.69 83 ASP A CA 1
ATOM 625 C C . ASP A 1 83 ? 3.328 -14.625 -14.937 1.00 95.69 83 ASP A C 1
ATOM 627 O O . ASP A 1 83 ? 2.683 -15.358 -14.178 1.00 95.69 83 ASP A O 1
ATOM 631 N N . TYR A 1 84 ? 3.337 -13.302 -14.751 1.00 95.75 84 TYR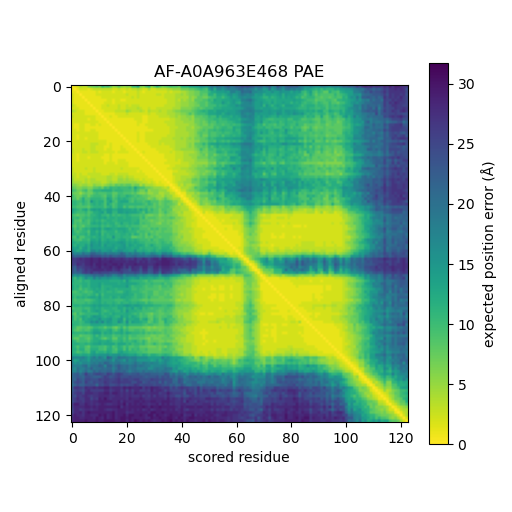 A N 1
ATOM 632 C CA . TYR A 1 84 ? 2.691 -12.686 -13.598 1.00 95.75 84 TYR A CA 1
ATOM 633 C C . TYR A 1 84 ? 1.164 -12.930 -13.575 1.00 95.75 84 TYR A C 1
ATOM 635 O O . TYR A 1 84 ? 0.443 -12.448 -14.453 1.00 95.75 84 TYR A O 1
ATOM 643 N N . PRO A 1 85 ? 0.615 -13.596 -12.537 1.00 95.75 85 PRO A N 1
ATOM 644 C CA . PRO A 1 85 ? -0.743 -14.147 -12.597 1.00 95.75 85 PRO A CA 1
ATOM 645 C C . PRO A 1 85 ? -1.841 -13.172 -12.145 1.00 95.75 85 PRO A C 1
ATOM 647 O O . PRO A 1 85 ? -3.025 -13.508 -12.169 1.00 95.75 85 PRO A O 1
ATOM 650 N N . ALA A 1 86 ? -1.482 -11.976 -11.669 1.00 95.31 86 ALA A N 1
ATOM 65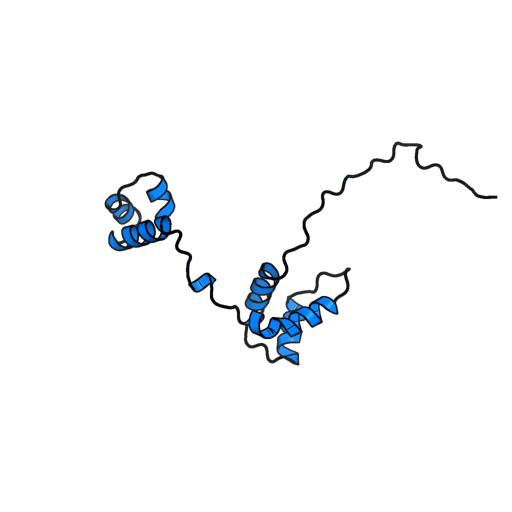1 C CA . ALA A 1 86 ? -2.431 -11.020 -11.103 1.00 95.31 86 ALA A CA 1
ATOM 652 C C . ALA A 1 86 ? -2.600 -9.765 -11.975 1.00 95.31 86 ALA A C 1
ATOM 654 O O . ALA A 1 86 ? -1.785 -9.428 -12.828 1.00 95.31 86 ALA A O 1
ATOM 655 N N . GLY A 1 87 ? -3.687 -9.029 -11.742 1.00 95.00 87 GLY A N 1
ATOM 656 C CA . GLY A 1 87 ? -3.984 -7.817 -12.508 1.00 95.00 87 GLY A CA 1
ATOM 657 C C . GLY A 1 87 ? -3.141 -6.598 -12.111 1.00 95.00 87 GLY A C 1
ATOM 658 O O . GLY A 1 87 ? -2.592 -6.520 -11.007 1.00 95.00 87 GLY A O 1
ATOM 659 N N . LEU A 1 88 ? -3.161 -5.575 -12.970 1.00 94.69 88 LEU A N 1
ATOM 660 C CA . LEU A 1 88 ? -2.482 -4.282 -12.794 1.00 94.69 88 LEU A CA 1
ATOM 661 C C . LEU A 1 88 ? -2.697 -3.644 -11.410 1.00 94.69 88 LEU A C 1
ATOM 663 O O . LEU A 1 88 ? -1.758 -3.139 -10.794 1.00 94.69 88 LEU A O 1
ATOM 667 N N . ARG A 1 89 ? -3.924 -3.694 -10.868 1.00 93.31 89 ARG A N 1
ATOM 668 C CA . ARG A 1 89 ? -4.233 -3.121 -9.541 1.00 93.31 89 ARG A CA 1
ATOM 669 C C . ARG A 1 89 ? -3.436 -3.770 -8.403 1.00 93.31 89 ARG A C 1
ATOM 671 O O . ARG A 1 89 ? -3.204 -3.111 -7.389 1.00 93.31 89 ARG A O 1
ATOM 678 N N . SER A 1 90 ? -3.034 -5.035 -8.550 1.00 93.19 90 SER A N 1
ATOM 679 C CA . SER A 1 90 ? -2.162 -5.727 -7.591 1.00 93.19 90 SER A CA 1
A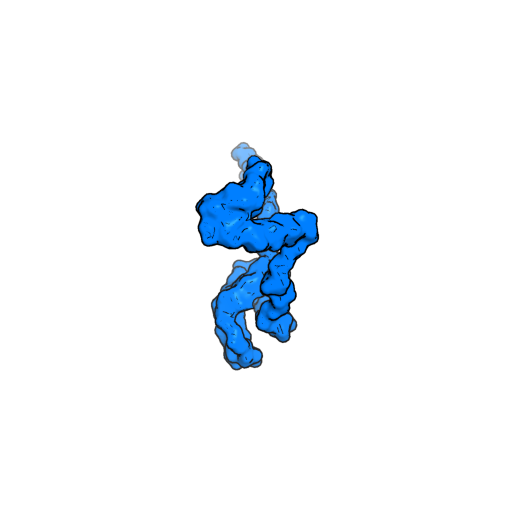TOM 680 C C . SER A 1 90 ? -0.776 -5.081 -7.573 1.00 93.19 90 SER A C 1
ATOM 682 O O . SER A 1 90 ? -0.305 -4.674 -6.510 1.00 93.19 90 SER A O 1
ATOM 684 N N . VAL A 1 91 ? -0.184 -4.880 -8.758 1.00 92.06 91 VAL A N 1
ATOM 685 C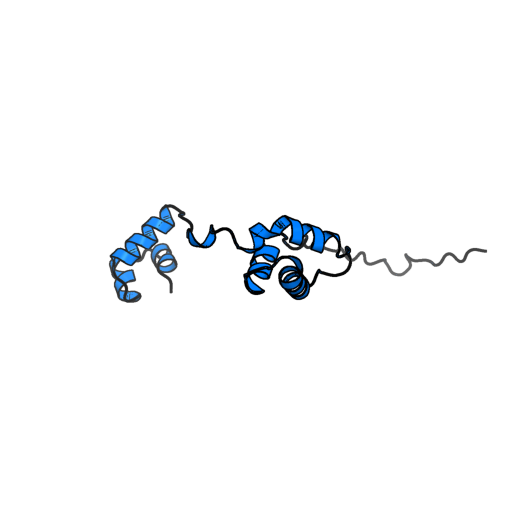 CA . VAL A 1 91 ? 1.127 -4.234 -8.927 1.00 92.06 91 VAL A CA 1
ATOM 686 C C . VAL A 1 91 ? 1.076 -2.791 -8.432 1.00 92.06 91 VAL A C 1
ATOM 688 O O . VAL A 1 91 ? 1.883 -2.405 -7.600 1.00 92.06 91 VAL A O 1
ATOM 691 N N . GLN A 1 92 ? 0.065 -2.008 -8.822 1.00 91.06 92 GLN A N 1
ATOM 692 C CA . GLN A 1 92 ? -0.101 -0.624 -8.353 1.00 91.06 92 GLN A CA 1
ATOM 693 C C . GLN A 1 92 ? -0.190 -0.508 -6.830 1.00 91.06 92 GLN A C 1
ATOM 695 O O . GLN A 1 92 ? 0.426 0.379 -6.236 1.00 91.06 92 GLN A O 1
ATOM 700 N N . ARG A 1 93 ? -0.967 -1.388 -6.184 1.00 89.19 93 ARG A N 1
ATOM 701 C CA . ARG A 1 93 ? -1.087 -1.410 -4.721 1.00 89.19 93 ARG A CA 1
ATOM 702 C C . ARG A 1 93 ? 0.250 -1.751 -4.074 1.00 89.19 93 ARG A C 1
ATOM 704 O O . ARG A 1 93 ? 0.610 -1.122 -3.082 1.00 89.19 93 ARG A O 1
ATOM 711 N N . TYR A 1 94 ? 0.950 -2.740 -4.619 1.00 90.75 94 TYR A N 1
ATOM 712 C CA . TYR A 1 94 ? 2.249 -3.156 -4.116 1.00 90.75 94 TYR A CA 1
ATOM 713 C C . TYR A 1 94 ? 3.293 -2.056 -4.273 1.00 90.75 94 TYR A C 1
ATOM 715 O O . TYR A 1 94 ? 3.889 -1.658 -3.277 1.00 90.75 94 TYR A O 1
ATOM 723 N N . VAL A 1 95 ? 3.428 -1.491 -5.476 1.00 88.75 95 VAL A N 1
ATOM 724 C CA . VAL A 1 95 ? 4.407 -0.445 -5.780 1.00 88.75 95 VAL A CA 1
ATOM 725 C C . VAL A 1 95 ? 4.195 0.774 -4.886 1.00 88.75 95 VAL A C 1
ATOM 727 O O . VAL A 1 95 ? 5.128 1.222 -4.236 1.00 88.75 95 VAL A O 1
ATOM 730 N N . ARG A 1 96 ? 2.952 1.254 -4.734 1.00 86.38 96 ARG A N 1
ATOM 731 C CA . ARG A 1 96 ? 2.643 2.382 -3.832 1.00 86.38 96 ARG A CA 1
ATOM 732 C C . ARG A 1 96 ? 2.995 2.120 -2.366 1.00 86.38 96 ARG A C 1
ATOM 734 O O . ARG A 1 96 ? 3.252 3.071 -1.634 1.00 86.38 96 ARG A O 1
ATOM 741 N N . ARG A 1 97 ? 2.928 0.861 -1.918 1.00 86.06 97 ARG A N 1
ATOM 742 C CA . ARG A 1 97 ? 3.239 0.464 -0.537 1.00 86.06 97 ARG A CA 1
ATOM 743 C C . ARG A 1 97 ? 4.742 0.265 -0.329 1.00 86.06 97 ARG A C 1
ATOM 745 O O . ARG A 1 97 ? 5.238 0.645 0.724 1.00 86.06 97 ARG A O 1
ATOM 752 N N . ALA A 1 98 ? 5.426 -0.363 -1.283 1.00 87.12 98 ALA A N 1
ATOM 753 C CA . ALA A 1 98 ? 6.836 -0.740 -1.183 1.00 87.12 98 ALA A CA 1
ATOM 754 C C . ALA A 1 98 ? 7.794 0.388 -1.607 1.00 87.12 98 ALA A C 1
ATOM 756 O O . ALA A 1 98 ? 8.869 0.509 -1.030 1.00 87.12 98 ALA A O 1
ATOM 757 N N . PHE A 1 99 ? 7.379 1.241 -2.549 1.00 82.50 99 PHE A N 1
ATOM 758 C CA . PHE A 1 99 ? 8.164 2.341 -3.117 1.00 82.50 99 PHE A CA 1
ATOM 759 C C . PHE A 1 99 ? 7.396 3.660 -2.942 1.00 82.50 99 PHE A C 1
ATOM 761 O O . PHE A 1 99 ? 6.751 4.154 -3.875 1.00 82.50 99 PHE A O 1
ATOM 768 N N . PRO A 1 100 ? 7.368 4.221 -1.720 1.00 74.56 100 PRO A N 1
ATOM 769 C CA . PRO A 1 100 ? 6.705 5.493 -1.485 1.00 74.56 100 PRO A CA 1
ATOM 770 C C . PRO A 1 100 ? 7.400 6.607 -2.273 1.00 74.56 100 PRO A C 1
ATOM 772 O O . PRO A 1 100 ? 8.620 6.606 -2.440 1.00 74.56 100 PRO A O 1
ATOM 775 N N . ALA A 1 101 ? 6.617 7.584 -2.736 1.00 71.19 101 ALA A N 1
ATOM 776 C CA . ALA A 1 101 ? 7.165 8.747 -3.423 1.00 71.19 101 ALA A CA 1
ATOM 777 C C . ALA A 1 101 ? 8.229 9.434 -2.545 1.00 71.19 101 ALA A C 1
ATOM 779 O O . ALA A 1 101 ? 8.022 9.552 -1.329 1.00 71.19 101 ALA A O 1
ATOM 780 N N . PRO A 1 102 ? 9.338 9.919 -3.137 1.00 72.19 102 PRO A N 1
ATOM 781 C CA . PRO A 1 102 ? 10.353 10.634 -2.384 1.00 72.19 102 PRO A CA 1
ATOM 782 C C . PRO A 1 102 ? 9.719 11.810 -1.642 1.00 72.19 102 PRO A C 1
ATOM 784 O O . PRO A 1 102 ? 8.793 12.463 -2.139 1.00 72.19 102 PRO A O 1
ATOM 787 N N . ALA A 1 103 ? 10.215 12.074 -0.431 1.00 75.50 103 ALA A N 1
ATOM 788 C CA . ALA A 1 103 ? 9.696 13.149 0.402 1.00 75.50 103 ALA A CA 1
ATOM 789 C C . ALA A 1 103 ? 9.668 14.458 -0.397 1.00 75.50 103 ALA A C 1
ATOM 791 O O . ALA A 1 103 ? 10.674 14.869 -0.984 1.00 75.50 103 ALA A O 1
ATOM 792 N N . ARG A 1 104 ? 8.506 15.122 -0.420 1.00 75.06 104 ARG A N 1
ATOM 793 C CA . ARG A 1 104 ? 8.353 16.427 -1.070 1.00 75.06 104 ARG A CA 1
ATOM 794 C C . ARG A 1 104 ? 9.238 17.434 -0.341 1.00 75.06 104 ARG A C 1
ATOM 796 O O . ARG A 1 104 ? 8.848 17.977 0.687 1.00 75.06 104 ARG A O 1
ATOM 803 N N . ARG A 1 105 ? 10.438 17.682 -0.867 1.00 76.50 105 ARG A N 1
ATOM 804 C CA . ARG A 1 105 ? 11.328 18.720 -0.344 1.00 76.50 105 ARG A CA 1
ATOM 805 C C . ARG A 1 105 ? 10.725 20.079 -0.678 1.00 76.50 105 ARG A C 1
ATOM 807 O O . ARG A 1 105 ? 10.399 20.344 -1.837 1.00 76.50 105 ARG A O 1
ATOM 814 N N . ALA A 1 106 ? 10.573 20.938 0.326 1.00 77.31 106 ALA A N 1
ATOM 815 C CA . ALA A 1 106 ? 10.208 22.326 0.093 1.00 77.31 106 ALA A CA 1
ATOM 816 C C . ALA A 1 106 ? 11.305 22.969 -0.768 1.00 77.31 106 ALA A C 1
ATOM 818 O O . ALA A 1 106 ? 12.448 23.098 -0.333 1.00 77.31 106 ALA A O 1
ATOM 819 N N . ARG A 1 107 ? 10.984 23.339 -2.012 1.00 71.06 107 ARG A N 1
ATOM 820 C CA . ARG A 1 107 ? 11.888 24.153 -2.827 1.00 71.06 107 ARG A CA 1
ATOM 821 C C . ARG A 1 107 ? 11.736 25.593 -2.357 1.00 71.06 107 ARG A C 1
ATOM 823 O O . ARG A 1 107 ? 10.698 26.208 -2.595 1.00 71.06 107 ARG A O 1
ATOM 830 N N . ARG A 1 108 ? 12.750 26.128 -1.676 1.00 70.50 108 ARG A N 1
ATOM 831 C CA . ARG A 1 108 ? 12.832 27.568 -1.425 1.00 70.50 108 ARG A CA 1
ATOM 832 C C . ARG A 1 108 ? 13.102 28.238 -2.769 1.00 70.50 108 ARG A C 1
ATOM 834 O O . ARG A 1 108 ? 14.160 28.023 -3.353 1.00 70.50 108 ARG A O 1
ATOM 841 N N . ARG A 1 109 ? 12.144 29.020 -3.268 1.00 72.06 109 ARG A N 1
ATOM 842 C CA . ARG A 1 109 ? 12.428 29.989 -4.328 1.00 72.06 109 ARG A CA 1
ATOM 843 C C . ARG A 1 109 ? 13.396 31.008 -3.739 1.00 72.06 109 ARG A C 1
ATOM 845 O O . ARG A 1 109 ? 13.061 31.697 -2.779 1.00 72.06 109 ARG A O 1
ATOM 852 N N . VAL A 1 110 ? 14.623 31.007 -4.242 1.00 73.88 110 VAL A N 1
ATOM 853 C CA . VAL A 1 110 ? 15.567 32.091 -3.997 1.00 73.88 110 VAL A CA 1
ATOM 854 C C . VAL A 1 110 ? 15.206 33.151 -5.025 1.00 73.88 110 VAL A C 1
ATOM 856 O O . VAL A 1 110 ? 15.471 32.971 -6.208 1.00 73.88 110 VAL A O 1
ATOM 859 N N . GLU A 1 111 ? 14.509 34.196 -4.589 1.00 79.00 111 GLU A N 1
ATOM 860 C CA . GLU A 1 111 ? 14.345 35.394 -5.408 1.00 79.00 111 GLU A CA 1
ATOM 861 C C . GLU A 1 111 ? 15.728 36.045 -5.496 1.00 79.00 111 GLU A C 1
ATOM 863 O O . GLU A 1 111 ? 16.253 36.529 -4.490 1.00 79.00 111 GLU A O 1
ATOM 868 N N . THR A 1 112 ? 16.359 35.987 -6.667 1.00 78.81 112 THR A N 1
ATOM 869 C CA . THR A 1 112 ? 17.567 36.767 -6.936 1.00 78.81 112 THR A CA 1
ATOM 870 C C . THR A 1 112 ? 17.143 38.236 -6.977 1.00 78.81 112 THR A C 1
ATOM 872 O O . THR A 1 112 ? 16.298 38.580 -7.808 1.00 78.81 112 THR A O 1
ATOM 875 N N . PRO A 1 113 ? 17.671 39.115 -6.105 1.00 77.62 113 PRO A N 1
ATOM 876 C CA . PRO A 1 113 ? 17.338 40.531 -6.161 1.00 77.62 113 PRO A CA 1
ATOM 877 C C . PRO A 1 113 ? 17.632 41.098 -7.559 1.00 77.62 113 PRO A C 1
ATOM 879 O O . PRO A 1 113 ? 18.652 40.728 -8.156 1.00 77.62 113 PRO A O 1
ATOM 882 N N . PRO A 1 114 ? 16.783 41.992 -8.094 1.00 73.00 114 PRO A N 1
ATOM 883 C CA . PRO A 1 114 ? 17.065 42.654 -9.362 1.00 73.00 114 PRO A CA 1
ATOM 884 C C . PRO A 1 114 ? 18.433 43.350 -9.280 1.00 73.00 114 PRO A C 1
ATOM 886 O O . PRO A 1 114 ? 18.674 44.143 -8.374 1.00 73.00 114 PRO A O 1
ATOM 889 N N . GLY A 1 115 ? 19.342 43.002 -10.197 1.00 71.75 115 GLY A N 1
ATOM 890 C CA . GLY A 1 115 ? 20.723 43.503 -10.233 1.00 71.75 115 GLY A CA 1
ATOM 891 C C . GLY A 1 115 ? 21.793 42.589 -9.613 1.00 71.75 115 GLY A C 1
ATOM 892 O O . GLY A 1 115 ? 22.974 42.871 -9.782 1.00 71.75 115 GLY A O 1
ATOM 893 N N . ALA A 1 116 ? 21.432 41.483 -8.946 1.00 70.69 116 ALA A N 1
ATOM 894 C CA . ALA A 1 116 ? 22.415 40.549 -8.370 1.00 70.69 116 ALA A CA 1
ATOM 895 C C . ALA A 1 116 ? 23.002 39.544 -9.386 1.00 70.69 116 ALA A C 1
ATOM 897 O O . ALA A 1 116 ? 24.046 38.949 -9.133 1.00 70.69 116 ALA A O 1
ATOM 898 N N . GLN A 1 117 ? 22.362 39.369 -10.546 1.00 69.62 117 GLN A N 1
ATOM 899 C CA . GLN A 1 117 ? 22.903 38.619 -11.683 1.00 69.62 117 GLN A CA 1
ATOM 900 C C . GLN A 1 117 ? 23.435 39.614 -12.719 1.00 69.62 117 GLN A C 1
ATOM 902 O O . GLN A 1 117 ?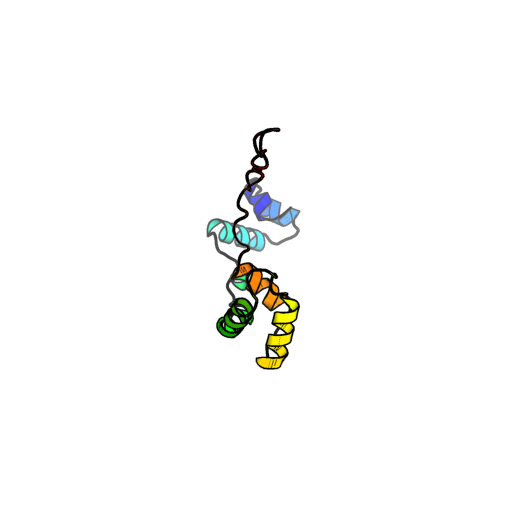 22.735 40.004 -13.650 1.00 69.62 117 GLN A O 1
ATOM 907 N N . GLY A 1 118 ? 24.666 40.078 -12.503 1.00 74.00 118 GLY A N 1
ATOM 908 C CA . GLY A 1 118 ? 25.421 40.836 -13.497 1.00 74.00 118 GLY A CA 1
ATOM 909 C C . GLY A 1 118 ? 26.059 39.886 -14.508 1.00 74.00 118 GLY A C 1
ATOM 910 O O . GLY A 1 118 ? 26.664 38.885 -14.123 1.00 74.00 118 GLY A O 1
ATOM 911 N N . GLN A 1 119 ? 25.910 40.184 -15.794 1.00 72.69 119 GLN A N 1
ATOM 912 C CA . GLN A 1 119 ? 26.625 39.491 -16.859 1.00 72.69 119 GLN A CA 1
ATOM 913 C C . GLN A 1 119 ? 28.080 39.977 -16.848 1.00 72.69 119 GLN A C 1
ATOM 915 O O . GLN A 1 119 ? 28.333 41.174 -16.966 1.00 72.69 119 GLN A O 1
ATOM 920 N N . VAL A 1 120 ? 29.031 39.065 -16.641 1.00 71.25 120 VAL A N 1
ATOM 921 C CA . VAL A 1 120 ? 30.455 39.357 -16.830 1.00 71.25 120 VAL A CA 1
ATOM 922 C C . VAL A 1 120 ? 30.789 38.954 -18.257 1.00 71.25 120 VAL A C 1
ATOM 924 O O . VAL A 1 120 ? 30.947 37.768 -18.549 1.00 71.25 120 VAL A O 1
ATOM 927 N N . ASP A 1 121 ? 30.843 39.941 -19.144 1.00 74.81 121 ASP A N 1
ATOM 928 C CA . ASP A 1 121 ? 31.407 39.753 -20.473 1.00 74.81 121 ASP A CA 1
ATOM 929 C C . ASP A 1 121 ? 32.926 39.607 -20.307 1.00 74.81 121 ASP A C 1
ATOM 931 O O . ASP A 1 121 ? 33.598 40.468 -19.736 1.00 74.81 121 ASP A O 1
ATOM 935 N N . TRP A 1 122 ? 33.457 38.462 -20.717 1.00 68.00 122 TRP A N 1
ATOM 936 C CA . TRP A 1 122 ? 34.888 38.184 -20.705 1.00 68.00 122 TRP A CA 1
ATOM 937 C C . TRP A 1 122 ? 35.512 38.709 -22.004 1.00 68.00 122 TRP A C 1
ATOM 939 O O . TRP A 1 122 ? 34.930 38.549 -23.078 1.00 68.00 122 TRP A O 1
ATOM 949 N N . ALA A 1 123 ? 36.669 39.364 -21.877 1.00 60.81 123 ALA A N 1
ATOM 950 C CA . ALA A 1 123 ? 37.492 39.852 -22.986 1.00 60.81 123 ALA A CA 1
ATOM 951 C C . ALA A 1 123 ? 38.490 38.786 -23.455 1.00 60.81 123 ALA A C 1
ATOM 953 O O . ALA A 1 123 ? 38.949 37.998 -22.593 1.00 60.81 123 ALA A O 1
#

Solvent-accessible surface area (backbone atoms only — not comparable to full-atom values): 7942 Å² total; per-residue (Å²): 138,53,73,69,60,41,50,77,69,70,54,52,55,67,56,52,14,63,75,68,74,47,54,50,66,59,45,52,51,54,51,53,37,59,74,67,66,56,74,66,68,79,77,69,58,80,55,77,50,63,82,43,44,68,62,52,49,55,53,53,68,70,42,54,100,86,54,83,72,51,64,68,59,53,42,53,48,36,40,74,78,63,68,48,90,69,60,63,70,53,46,52,55,44,44,57,69,77,56,62,78,77,77,85,72,84,78,80,82,76,79,74,58,94,78,73,79,70,86,81,83,82,133

Radius of gyration: 26.17 Å; Cα contacts (8 Å, |Δi|>4): 63; chains: 1; bounding box: 68×59×48 Å

Foldseek 3Di:
DDLVVVVVVVDDLVVSCVVVVHDSVVSVVVVVCVVVVPDDCVVVDDQLCVVVVVVVVVQCVVPDPPDDPDLVVVQVCCCVPPVRPDDSVSSVVVCCVVPPDPPPDPDPPPDQPVPNDDDDDDD

Mean predicted aligned error: 11.67 Å

Sequence (123 aa):
MTITSLIGKGCSNRHIARLLQVTEGTVRYHRRRTVEGAADGRGQQMPVAAGFREAIDAYLEAGSEAVPANVADLHAWLVAEHDYPAGLRSVQRYVRRAFPAPARRARRRVETPPGAQGQVDWA